Protein AF-A0A4Y7WKK9-F1 (afdb_monomer_lite)

Organism: NCBI:txid300825

Sequence (58 aa):
MSNVHLVDPLSRSIEDVRMELNDSALTYSLNSPHMLQLSRKLDSLLNQYENLSNTPCD

Foldseek 3Di:
DQCVVVLVVLVVVLVVLVVVLVVVVVPDDCPDPVNVVSVVVNVVSVVVNCCSVPDDDD

Radius of gyration: 13.75 Å; chains: 1; bounding box: 38×14×34 Å

Secondary structure (DSSP, 8-state):
--THHHHHHHHHHHHHHHHHHHHHHTTS-TTSHHHHHHHHHHHHHHHHHHHHHHS---

Structure (mmCIF, N/CA/C/O backbone):
data_AF-A0A4Y7WKK9-F1
#
_entry.id   AF-A0A4Y7WKK9-F1
#
loop_
_atom_site.group_PDB
_atom_site.id
_atom_site.type_symbol
_atom_site.label_atom_id
_atom_site.label_alt_id
_atom_site.label_comp_id
_atom_site.label_asym_id
_atom_site.label_entity_id
_atom_site.label_seq_id
_atom_site.pdbx_PDB_ins_code
_atom_site.Cartn_x
_atom_site.Cartn_y
_atom_site.Cartn_z
_atom_site.occupancy
_atom_site.B_iso_or_equiv
_atom_site.auth_seq_id
_atom_site.auth_comp_id
_atom_site.auth_asym_id
_atom_site.auth_atom_id
_atom_site.pdbx_PDB_model_num
ATOM 1 N N . MET A 1 1 ? 19.113 -0.585 -20.381 1.00 47.34 1 MET A N 1
ATOM 2 C CA . MET A 1 1 ? 17.952 -1.504 -20.304 1.00 47.34 1 MET A CA 1
ATOM 3 C C . MET A 1 1 ? 16.932 -0.842 -19.405 1.00 47.34 1 MET A C 1
ATOM 5 O O . MET A 1 1 ? 17.248 -0.605 -18.252 1.00 47.34 1 MET A O 1
ATOM 9 N N . SER A 1 2 ? 15.777 -0.449 -19.936 1.00 55.31 2 SER A N 1
ATOM 10 C CA . SER A 1 2 ? 14.793 0.328 -19.180 1.00 55.31 2 SER A CA 1
ATOM 11 C C . SER A 1 2 ? 14.277 -0.469 -17.976 1.00 55.31 2 SER A C 1
ATOM 13 O O . SER A 1 2 ? 13.886 -1.625 -18.137 1.00 55.31 2 SER A O 1
ATOM 15 N N . ASN A 1 3 ? 14.199 0.157 -16.797 1.00 61.34 3 ASN A N 1
ATOM 16 C CA . ASN A 1 3 ? 13.649 -0.432 -15.561 1.00 61.34 3 ASN A CA 1
ATOM 17 C C . ASN A 1 3 ? 12.160 -0.837 -15.663 1.00 61.34 3 ASN A C 1
ATOM 19 O O . ASN A 1 3 ? 11.576 -1.278 -14.681 1.00 61.34 3 ASN A O 1
ATOM 23 N N . VAL A 1 4 ? 11.542 -0.730 -16.844 1.00 64.69 4 VAL A N 1
ATOM 24 C CA . VAL A 1 4 ? 10.132 -1.033 -17.146 1.00 64.69 4 VAL A CA 1
ATOM 25 C C . VAL A 1 4 ? 9.709 -2.407 -16.615 1.00 64.69 4 VAL A C 1
ATOM 27 O O . VAL A 1 4 ? 8.660 -2.528 -15.995 1.00 64.69 4 VAL A O 1
ATOM 30 N N . HIS A 1 5 ? 10.567 -3.426 -16.745 1.00 71.94 5 HIS A N 1
ATOM 31 C CA . HIS A 1 5 ? 10.284 -4.777 -16.241 1.00 71.94 5 HIS A CA 1
ATOM 32 C C . HIS A 1 5 ? 10.196 -4.882 -14.707 1.00 71.94 5 HIS A C 1
ATOM 34 O O . HIS A 1 5 ? 9.632 -5.850 -14.204 1.00 71.94 5 HIS A O 1
ATOM 40 N N . LEU A 1 6 ? 10.755 -3.918 -13.970 1.00 74.38 6 LEU A N 1
ATOM 41 C CA . LEU A 1 6 ? 10.694 -3.832 -12.505 1.00 74.38 6 LEU A CA 1
ATOM 42 C C . LEU A 1 6 ? 9.627 -2.835 -12.033 1.00 74.38 6 LEU A C 1
ATOM 44 O O . LEU A 1 6 ? 9.035 -3.026 -10.974 1.00 74.38 6 LEU A O 1
ATOM 48 N N . VAL A 1 7 ? 9.360 -1.805 -12.836 1.00 81.44 7 VAL A N 1
ATOM 49 C CA . VAL A 1 7 ? 8.357 -0.768 -12.574 1.00 81.44 7 VAL A CA 1
ATOM 50 C C . VAL A 1 7 ? 6.942 -1.345 -12.660 1.00 81.44 7 VAL A C 1
ATOM 52 O O . VAL A 1 7 ? 6.173 -1.151 -11.725 1.00 81.44 7 VAL A O 1
ATOM 55 N N . ASP A 1 8 ? 6.610 -2.129 -13.693 1.00 83.94 8 ASP A N 1
ATOM 56 C CA . ASP A 1 8 ? 5.244 -2.658 -13.870 1.00 83.94 8 ASP A CA 1
ATOM 57 C C . ASP A 1 8 ? 4.784 -3.594 -12.727 1.00 83.94 8 ASP A C 1
ATOM 59 O O . ASP A 1 8 ? 3.685 -3.398 -12.190 1.00 83.94 8 ASP A O 1
ATOM 63 N N . PRO A 1 9 ? 5.584 -4.587 -12.277 1.00 88.00 9 PRO A N 1
ATOM 64 C CA . PRO A 1 9 ? 5.213 -5.418 -11.128 1.00 88.00 9 PRO A CA 1
ATOM 65 C C . PRO A 1 9 ? 5.090 -4.615 -9.827 1.00 88.00 9 PRO A C 1
ATOM 67 O O . PRO A 1 9 ? 4.261 -4.929 -8.965 1.00 88.00 9 PRO A O 1
ATOM 70 N N . LEU A 1 10 ? 5.906 -3.570 -9.682 1.00 91.38 10 LEU A N 1
ATOM 71 C CA . LEU A 1 10 ? 5.903 -2.715 -8.505 1.00 91.38 10 LEU A CA 1
ATOM 72 C C . LEU A 1 10 ? 4.680 -1.795 -8.479 1.00 91.38 10 LEU A C 1
ATOM 74 O O . LEU A 1 10 ? 4.027 -1.696 -7.444 1.00 91.38 10 LEU A O 1
ATOM 78 N N . SER A 1 11 ? 4.303 -1.209 -9.619 1.00 90.94 11 SER A N 1
ATOM 79 C CA . SER A 1 11 ? 3.053 -0.458 -9.781 1.00 90.94 11 SER A CA 1
ATOM 80 C C . SER A 1 11 ? 1.838 -1.304 -9.426 1.00 90.94 11 SER A C 1
ATOM 82 O O . SER A 1 11 ? 0.953 -0.835 -8.713 1.00 90.94 11 SER A O 1
ATOM 84 N N . ARG A 1 12 ? 1.812 -2.569 -9.861 1.00 94.19 12 ARG A N 1
ATOM 85 C CA . ARG A 1 12 ? 0.733 -3.491 -9.496 1.00 94.19 12 ARG A CA 1
ATOM 86 C C . ARG A 1 12 ? 0.676 -3.739 -7.990 1.00 94.19 12 ARG A C 1
ATOM 88 O O . ARG A 1 12 ? -0.388 -3.633 -7.397 1.00 94.19 12 ARG A O 1
ATOM 95 N N . SER A 1 13 ? 1.829 -3.981 -7.368 1.00 95.19 13 SER A N 1
ATOM 96 C CA . SER A 1 13 ? 1.921 -4.195 -5.918 1.00 95.19 13 SER A CA 1
ATOM 97 C C . SER A 1 13 ? 1.481 -2.965 -5.113 1.00 95.19 13 SER A C 1
ATOM 99 O O . SER A 1 13 ? 0.884 -3.107 -4.048 1.00 95.19 13 SER A O 1
ATOM 101 N N . ILE A 1 14 ? 1.763 -1.755 -5.610 1.00 95.81 14 ILE A N 1
ATOM 102 C CA . ILE A 1 14 ? 1.287 -0.497 -5.019 1.00 95.81 14 ILE A CA 1
ATOM 103 C C . ILE A 1 14 ? -0.241 -0.436 -5.075 1.00 95.81 14 ILE A C 1
ATOM 105 O O . ILE A 1 14 ? -0.873 -0.139 -4.062 1.00 95.81 14 ILE A O 1
ATOM 109 N N . GLU A 1 15 ? -0.835 -0.731 -6.231 1.00 97.06 15 GLU A N 1
ATOM 110 C CA . GLU A 1 15 ? -2.288 -0.674 -6.400 1.00 97.06 15 GLU A CA 1
ATOM 111 C C . GLU A 1 15 ? -3.012 -1.718 -5.538 1.00 97.06 15 GLU A C 1
ATOM 113 O O . GLU A 1 15 ? -4.003 -1.385 -4.890 1.00 97.06 15 GLU A O 1
ATOM 118 N N . ASP A 1 16 ? -2.466 -2.932 -5.432 1.00 97.19 16 ASP A N 1
ATOM 119 C CA . ASP A 1 16 ? -3.015 -3.982 -4.569 1.00 97.19 16 ASP A CA 1
ATOM 120 C C . ASP A 1 16 ? -3.072 -3.524 -3.097 1.00 97.19 16 ASP A C 1
ATOM 122 O O . ASP A 1 16 ? -4.103 -3.652 -2.436 1.00 97.19 16 ASP A O 1
ATOM 126 N N . VAL A 1 17 ? -1.995 -2.913 -2.581 1.00 97.06 17 VAL A N 1
ATOM 127 C CA . VAL A 1 17 ? -1.962 -2.406 -1.195 1.00 97.06 17 VAL A CA 1
ATOM 128 C C . VAL A 1 17 ? -2.882 -1.195 -1.009 1.00 97.06 17 VAL A C 1
ATOM 130 O O . VAL A 1 17 ? -3.475 -1.039 0.059 1.00 97.06 17 VAL A O 1
ATOM 133 N N . ARG A 1 18 ? -3.045 -0.338 -2.026 1.00 97.00 18 ARG A N 1
ATOM 134 C CA . ARG A 1 18 ? -4.010 0.775 -1.977 1.00 97.00 18 ARG A CA 1
ATOM 135 C C . ARG A 1 18 ? -5.445 0.270 -1.887 1.00 97.00 18 ARG A C 1
ATOM 137 O O . ARG A 1 18 ? -6.221 0.815 -1.103 1.00 97.00 18 ARG A O 1
ATOM 144 N N . MET A 1 19 ? -5.789 -0.758 -2.660 1.00 97.19 19 MET A N 1
ATOM 145 C CA . MET A 1 19 ? -7.105 -1.389 -2.596 1.00 97.19 19 MET A CA 1
ATOM 146 C C . MET A 1 19 ? -7.335 -2.010 -1.214 1.00 97.19 19 MET A C 1
ATOM 148 O O . MET A 1 19 ? -8.341 -1.717 -0.576 1.00 97.19 19 MET A O 1
ATOM 152 N N . GLU A 1 20 ? -6.348 -2.740 -0.688 1.00 96.50 2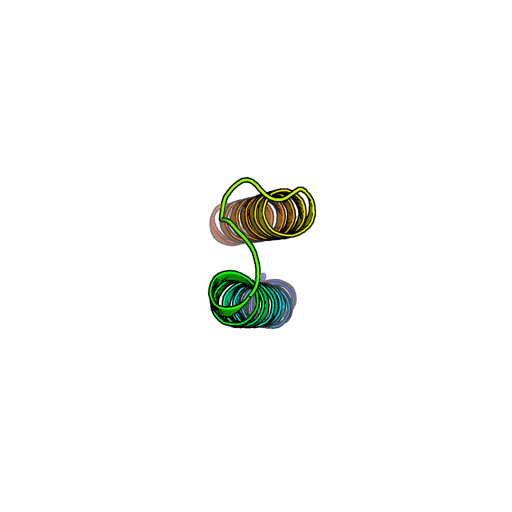0 GLU A N 1
ATOM 153 C CA . GLU A 1 20 ? -6.422 -3.345 0.646 1.00 96.50 20 GLU A CA 1
ATOM 154 C C . GLU A 1 20 ? -6.561 -2.300 1.770 1.00 96.50 20 GLU A C 1
ATOM 156 O O . GLU A 1 20 ? -7.310 -2.516 2.723 1.00 96.50 20 GLU A O 1
ATOM 161 N N . LEU A 1 21 ? -5.886 -1.148 1.663 1.00 95.94 21 LEU A N 1
ATOM 162 C CA . LEU A 1 21 ? -6.038 -0.022 2.593 1.00 95.94 21 LEU A CA 1
ATOM 163 C C . LEU A 1 21 ? -7.445 0.574 2.553 1.00 95.94 21 LEU A C 1
ATOM 165 O O . LEU A 1 21 ? -8.020 0.839 3.608 1.00 95.94 21 LEU A O 1
ATOM 169 N N . ASN A 1 22 ? -7.989 0.787 1.355 1.00 95.56 22 ASN A N 1
ATOM 170 C CA . ASN A 1 22 ? -9.331 1.338 1.185 1.00 95.56 22 ASN A CA 1
ATOM 171 C C . ASN A 1 22 ? -10.392 0.389 1.752 1.00 95.56 22 ASN A C 1
ATOM 173 O O . ASN A 1 22 ? -11.265 0.830 2.498 1.00 95.56 22 ASN A O 1
ATOM 177 N N . ASP A 1 23 ? -10.269 -0.906 1.469 1.00 96.06 23 ASP A N 1
ATOM 178 C CA . ASP A 1 23 ? -11.172 -1.931 1.992 1.00 96.06 23 ASP A CA 1
ATOM 179 C C . ASP A 1 23 ? -11.043 -2.054 3.517 1.00 96.06 23 ASP A C 1
ATOM 181 O O . ASP A 1 23 ? -12.038 -2.098 4.247 1.00 96.06 23 ASP A O 1
ATOM 185 N N . SER A 1 24 ? -9.810 -2.035 4.028 1.00 94.88 24 SER A N 1
ATOM 186 C CA . SER A 1 24 ? -9.540 -2.108 5.465 1.00 94.88 24 SER A CA 1
ATOM 187 C C . SER A 1 24 ? -10.060 -0.878 6.213 1.00 94.88 24 SER A C 1
ATOM 189 O O . SER A 1 24 ? -10.555 -1.025 7.329 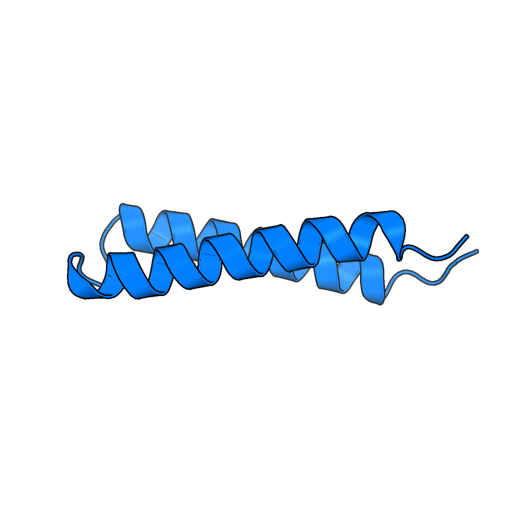1.00 94.88 24 SER A O 1
ATOM 191 N N . ALA A 1 25 ? -10.030 0.316 5.614 1.00 93.12 25 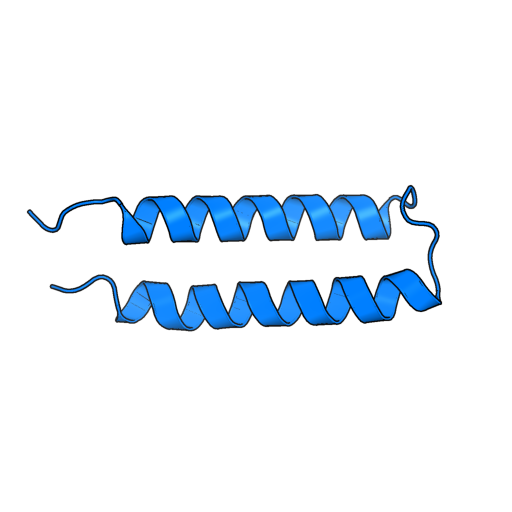ALA A N 1
ATOM 192 C CA . ALA A 1 25 ? -10.547 1.544 6.224 1.00 93.12 25 ALA A CA 1
ATOM 193 C C . ALA A 1 25 ? -12.069 1.519 6.463 1.00 93.12 25 ALA A C 1
ATOM 195 O O . ALA A 1 25 ? -12.565 2.272 7.301 1.00 93.12 25 ALA A O 1
ATOM 196 N N . LEU A 1 26 ? -12.810 0.638 5.777 1.00 94.12 26 LEU A N 1
ATOM 197 C CA . LEU A 1 26 ? -14.240 0.420 6.032 1.00 94.12 26 LEU A CA 1
ATOM 198 C C . LEU A 1 26 ? -14.497 -0.328 7.349 1.00 94.12 26 LEU A C 1
ATOM 200 O O . LEU A 1 26 ? -15.595 -0.248 7.896 1.00 94.12 26 LEU A O 1
ATOM 204 N N . THR A 1 27 ? -13.500 -1.064 7.848 1.00 93.56 27 THR A N 1
ATOM 205 C CA . THR A 1 27 ? -13.661 -2.014 8.963 1.00 93.56 27 THR A CA 1
ATOM 206 C C . THR A 1 27 ? -12.781 -1.666 10.164 1.00 93.56 27 THR A C 1
ATOM 208 O O . THR A 1 27 ? -13.176 -1.865 11.312 1.00 93.56 27 THR A O 1
ATOM 211 N N . TYR A 1 28 ? -11.585 -1.132 9.922 1.00 92.56 28 TYR A N 1
ATOM 212 C CA . TYR A 1 28 ? -10.585 -0.837 10.937 1.00 92.56 28 TYR A CA 1
ATOM 213 C C . TYR A 1 28 ? -10.395 0.668 11.110 1.00 92.56 28 TYR A C 1
ATOM 215 O O . TYR A 1 28 ? -10.391 1.437 10.153 1.00 92.56 28 TYR A O 1
ATOM 223 N N . SER A 1 29 ? -10.148 1.093 12.352 1.00 93.25 29 SER A N 1
ATOM 224 C CA . SER A 1 29 ? -9.684 2.458 12.616 1.00 93.25 29 SER A CA 1
ATOM 225 C C . SER A 1 29 ? -8.337 2.703 11.931 1.00 93.25 29 SER A C 1
ATOM 227 O O . SER A 1 29 ? -7.483 1.811 11.898 1.00 93.25 29 SER A O 1
ATOM 229 N N . LEU A 1 30 ? -8.118 3.928 11.448 1.00 91.06 30 LEU A N 1
ATOM 230 C CA . LEU A 1 30 ? -6.878 4.347 10.781 1.00 91.06 30 LEU A CA 1
ATOM 231 C C . LEU A 1 30 ? -5.628 4.113 11.645 1.00 91.06 30 LEU A C 1
ATOM 233 O O . LEU A 1 30 ? -4.555 3.838 11.122 1.00 91.06 30 LEU A O 1
ATOM 237 N N . ASN A 1 31 ? -5.780 4.160 12.971 1.00 93.88 31 ASN A N 1
ATOM 238 C CA . ASN A 1 31 ? -4.686 3.939 13.922 1.00 93.88 31 ASN A CA 1
ATOM 239 C C . ASN A 1 31 ? -4.521 2.465 14.325 1.00 93.88 31 ASN A C 1
ATOM 241 O O . ASN A 1 31 ? -3.738 2.153 15.223 1.00 93.88 31 ASN A O 1
ATOM 245 N N . SER A 1 32 ? -5.294 1.553 13.731 1.00 96.38 32 SER A N 1
ATOM 246 C CA . SER A 1 32 ? -5.171 0.130 14.030 1.00 96.38 32 SER A CA 1
ATOM 247 C C . SER A 1 32 ? -3.801 -0.402 13.591 1.00 96.38 32 SER A C 1
ATOM 249 O O . SER A 1 32 ? -3.254 0.056 12.585 1.00 96.38 32 SER A O 1
ATOM 251 N N . PRO A 1 33 ? -3.246 -1.407 14.293 1.00 95.94 33 PRO A N 1
ATOM 252 C CA . PRO A 1 33 ? -1.985 -2.029 13.895 1.00 95.94 33 PRO A CA 1
ATOM 253 C C . PRO A 1 33 ? -1.989 -2.529 12.444 1.00 95.94 33 PRO A C 1
ATOM 255 O O . PRO A 1 33 ? -0.981 -2.399 11.756 1.00 95.94 33 PRO A O 1
ATOM 258 N N . HIS A 1 34 ? -3.135 -3.037 11.975 1.00 93.94 34 HIS A N 1
ATOM 259 C CA . HIS A 1 34 ? -3.336 -3.500 10.600 1.00 93.94 34 HIS A CA 1
ATOM 260 C C . HIS A 1 34 ? -3.213 -2.358 9.583 1.00 93.94 34 HIS A C 1
ATOM 262 O O . HIS A 1 34 ? -2.387 -2.432 8.675 1.00 93.94 34 HIS A O 1
ATOM 268 N N . MET A 1 35 ? -3.943 -1.254 9.787 1.00 96.12 35 MET A N 1
ATOM 269 C CA . MET A 1 35 ? -3.851 -0.073 8.917 1.00 96.12 35 MET A CA 1
ATOM 270 C C . MET A 1 35 ? -2.436 0.512 8.903 1.00 96.12 35 MET A C 1
ATOM 272 O O . MET A 1 35 ? -1.901 0.792 7.835 1.00 96.12 35 MET A O 1
ATOM 276 N N . LEU A 1 36 ? -1.780 0.611 10.065 1.00 96.62 36 LEU A N 1
ATOM 277 C CA . LEU A 1 36 ? -0.401 1.099 10.154 1.00 96.62 36 LEU A CA 1
ATOM 278 C C . LEU A 1 36 ? 0.593 0.188 9.419 1.00 96.62 36 LEU A C 1
ATOM 280 O O . LEU A 1 36 ? 1.544 0.680 8.809 1.00 96.62 36 LEU A O 1
ATOM 284 N N . GLN A 1 37 ? 0.399 -1.132 9.469 1.00 96.56 37 GLN A N 1
ATOM 285 C CA . GLN A 1 37 ? 1.241 -2.082 8.743 1.00 96.56 37 GLN A CA 1
ATOM 286 C C . GLN A 1 37 ? 1.072 -1.933 7.228 1.00 96.56 37 GLN A C 1
ATOM 288 O O . GLN A 1 37 ? 2.071 -1.900 6.507 1.00 96.56 37 GLN A O 1
ATOM 293 N N . LEU A 1 38 ? -0.167 -1.794 6.753 1.00 96.44 38 LEU A N 1
ATOM 294 C CA . LEU A 1 38 ? -0.456 -1.564 5.340 1.00 96.44 38 LEU A CA 1
ATOM 295 C C . LEU A 1 38 ? 0.092 -0.219 4.849 1.00 96.44 38 LEU A C 1
ATOM 297 O O . LEU A 1 38 ? 0.721 -0.176 3.794 1.00 96.44 38 LEU A O 1
ATOM 301 N N . SER A 1 39 ? -0.042 0.853 5.636 1.00 95.88 39 SER A N 1
ATOM 302 C CA . SER A 1 39 ? 0.546 2.160 5.318 1.00 95.88 39 SER A CA 1
ATOM 303 C C . SER A 1 39 ? 2.067 2.082 5.178 1.00 95.88 39 SER A C 1
ATOM 305 O O . SER A 1 39 ? 2.613 2.532 4.177 1.00 95.88 39 SER A O 1
ATOM 307 N N . ARG A 1 40 ? 2.762 1.424 6.117 1.00 97.44 40 ARG A N 1
ATOM 308 C CA . ARG A 1 40 ? 4.223 1.234 6.030 1.00 97.44 40 ARG A CA 1
ATOM 309 C C . ARG A 1 40 ? 4.638 0.414 4.811 1.00 97.44 40 ARG A C 1
ATOM 311 O O . ARG A 1 40 ? 5.681 0.677 4.214 1.00 97.44 40 ARG A O 1
ATOM 318 N N . LYS A 1 41 ? 3.842 -0.597 4.450 1.00 96.88 41 LYS A N 1
ATOM 319 C CA . LYS A 1 41 ? 4.078 -1.409 3.252 1.00 96.88 41 LYS A CA 1
ATOM 320 C C . LYS A 1 41 ? 3.932 -0.557 1.990 1.00 96.88 41 LYS A C 1
ATOM 322 O O . LYS A 1 41 ? 4.804 -0.627 1.129 1.00 96.88 41 LYS A O 1
ATOM 327 N N . LEU A 1 42 ? 2.889 0.271 1.911 1.00 97.19 42 LEU A N 1
ATOM 328 C CA . LEU A 1 42 ? 2.686 1.20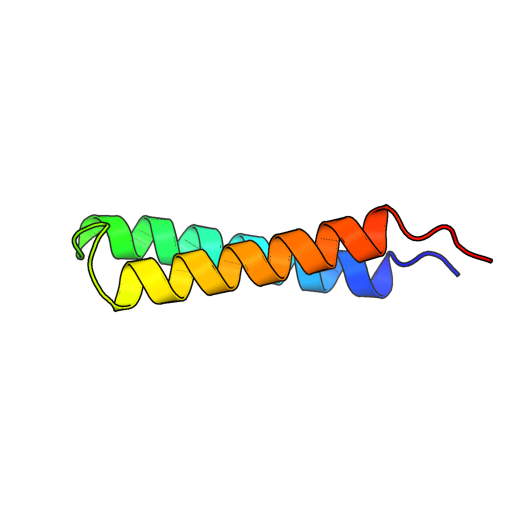2 0.802 1.00 97.19 42 LEU A CA 1
ATOM 329 C C . LEU A 1 42 ? 3.854 2.189 0.678 1.00 97.19 42 LEU A C 1
ATOM 331 O O . LEU A 1 42 ? 4.416 2.312 -0.407 1.00 97.19 42 LEU A O 1
ATOM 335 N N . ASP A 1 43 ? 4.280 2.808 1.782 1.00 97.19 43 ASP A N 1
ATOM 336 C CA . ASP A 1 43 ? 5.424 3.732 1.793 1.00 97.19 43 ASP A CA 1
ATOM 337 C C . ASP A 1 43 ? 6.707 3.059 1.287 1.00 97.19 43 ASP A C 1
ATOM 339 O O . ASP A 1 43 ? 7.463 3.633 0.504 1.00 97.19 43 ASP A O 1
ATOM 343 N N . SER A 1 44 ? 6.962 1.812 1.692 1.00 96.50 44 SER A N 1
ATOM 344 C CA . SER A 1 44 ? 8.128 1.061 1.216 1.00 96.50 44 SER A CA 1
ATOM 345 C C . SER A 1 44 ? 8.083 0.804 -0.292 1.00 96.50 44 SER A C 1
ATOM 347 O O . SER A 1 44 ? 9.114 0.911 -0.957 1.00 96.50 44 SER A O 1
ATOM 349 N N . LEU A 1 45 ? 6.910 0.475 -0.840 1.00 95.50 45 LEU A N 1
ATOM 350 C CA . LEU A 1 45 ? 6.740 0.231 -2.274 1.00 95.50 45 LEU A CA 1
ATOM 351 C C . LEU A 1 45 ? 6.873 1.525 -3.087 1.00 95.50 45 LEU A C 1
ATOM 353 O O . LEU A 1 45 ? 7.531 1.521 -4.126 1.00 95.50 45 LEU A O 1
ATOM 357 N N . LEU A 1 46 ? 6.315 2.635 -2.596 1.00 94.62 46 LEU A N 1
ATOM 358 C CA . LEU A 1 46 ? 6.447 3.952 -3.223 1.00 94.62 46 LEU A CA 1
ATOM 359 C C . LEU A 1 46 ? 7.906 4.416 -3.254 1.00 94.62 46 LEU A C 1
ATOM 361 O O . LEU A 1 46 ? 8.381 4.836 -4.304 1.00 94.62 46 LEU A O 1
ATOM 365 N N . ASN A 1 47 ? 8.643 4.243 -2.155 1.00 94.06 47 ASN A N 1
ATOM 366 C CA . ASN A 1 47 ? 10.075 4.547 -2.113 1.00 94.06 47 ASN A CA 1
ATOM 367 C C . ASN A 1 47 ? 10.878 3.682 -3.097 1.00 94.06 47 ASN A C 1
ATOM 369 O O . ASN A 1 47 ? 11.793 4.167 -3.758 1.00 94.06 47 ASN A O 1
ATOM 373 N N . GLN A 1 48 ? 10.554 2.391 -3.222 1.00 91.19 48 GLN A N 1
ATOM 374 C CA . GLN A 1 48 ? 11.194 1.524 -4.218 1.00 91.19 48 GLN A CA 1
ATOM 375 C C . GLN A 1 48 ? 10.892 1.991 -5.646 1.00 91.19 48 GLN A C 1
ATOM 377 O O . GLN A 1 48 ? 11.783 1.982 -6.494 1.00 91.19 48 GLN A O 1
ATOM 382 N N . TYR A 1 49 ? 9.660 2.431 -5.900 1.00 89.81 49 TYR A N 1
ATOM 383 C CA . TYR A 1 49 ? 9.232 2.906 -7.210 1.00 89.81 49 TYR A CA 1
ATOM 384 C C . TYR A 1 49 ? 9.941 4.202 -7.577 1.00 89.81 49 TYR A C 1
ATOM 386 O O . TYR A 1 49 ? 10.490 4.317 -8.670 1.00 89.81 49 TYR A O 1
ATOM 394 N N . GLU A 1 50 ? 9.994 5.147 -6.641 1.00 88.69 50 GLU A N 1
ATOM 395 C CA . GLU A 1 50 ? 10.717 6.401 -6.797 1.00 88.69 50 GLU A CA 1
ATOM 396 C C . GLU A 1 50 ? 12.200 6.152 -7.085 1.00 88.69 50 GLU A C 1
ATOM 398 O O . GLU A 1 50 ? 12.733 6.694 -8.052 1.00 88.69 50 GLU A O 1
ATOM 403 N N . ASN A 1 51 ? 12.853 5.271 -6.321 1.00 88.62 51 ASN A N 1
ATOM 404 C CA . ASN A 1 51 ? 14.252 4.920 -6.552 1.00 88.62 51 ASN A CA 1
ATOM 405 C C . ASN A 1 51 ? 14.461 4.340 -7.955 1.00 88.62 51 ASN A C 1
ATOM 407 O O . ASN A 1 51 ? 15.333 4.803 -8.684 1.00 88.62 51 ASN A O 1
ATOM 411 N N . LEU A 1 52 ? 13.644 3.376 -8.383 1.00 85.25 52 LEU A N 1
ATOM 412 C CA . LEU A 1 52 ? 13.768 2.771 -9.714 1.00 85.25 52 LEU A CA 1
ATOM 413 C C . LEU A 1 52 ? 13.455 3.749 -10.855 1.00 85.25 52 LEU A C 1
ATOM 415 O O . LEU A 1 52 ? 14.033 3.624 -11.936 1.00 85.25 52 LEU A O 1
ATOM 419 N N . SER A 1 53 ? 12.559 4.709 -10.618 1.00 79.06 53 SER A N 1
ATOM 420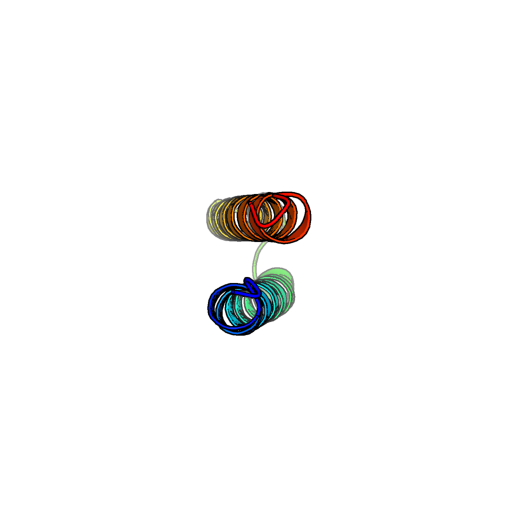 C CA . SER A 1 53 ? 12.189 5.743 -11.586 1.00 79.06 53 SER A CA 1
ATOM 421 C C . SER A 1 53 ? 13.225 6.868 -11.679 1.00 79.06 53 SER A C 1
ATOM 423 O O . SER A 1 53 ? 13.365 7.463 -12.745 1.00 79.06 53 SER A O 1
ATOM 425 N N . ASN A 1 54 ? 13.933 7.166 -10.586 1.00 75.50 54 ASN A N 1
ATOM 426 C CA . ASN A 1 54 ? 14.934 8.233 -10.507 1.00 75.50 54 ASN A CA 1
ATOM 427 C C . ASN A 1 54 ? 16.372 7.745 -10.726 1.00 75.50 54 ASN A C 1
ATOM 429 O O . ASN A 1 54 ? 17.260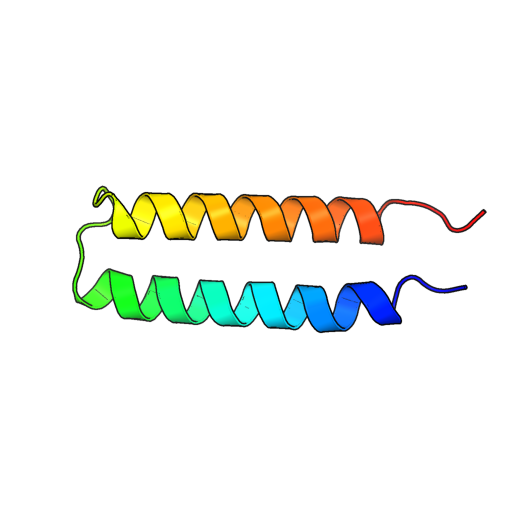 8.575 -10.912 1.00 75.50 54 ASN A O 1
ATOM 433 N N . THR A 1 55 ? 16.627 6.433 -10.709 1.00 66.50 55 THR A N 1
ATOM 434 C CA . THR A 1 55 ? 17.955 5.891 -11.029 1.00 66.50 55 THR A CA 1
ATOM 435 C C . THR A 1 55 ? 18.174 5.987 -12.544 1.00 66.50 55 THR A C 1
ATOM 437 O O . THR A 1 55 ? 17.466 5.303 -13.291 1.00 66.50 55 THR A O 1
ATOM 440 N N . PRO A 1 56 ? 19.123 6.810 -13.033 1.00 54.69 56 PRO A N 1
ATOM 441 C CA . PRO A 1 56 ? 19.448 6.858 -14.452 1.00 54.69 56 PRO A CA 1
ATOM 442 C C . PRO A 1 56 ? 19.992 5.493 -14.887 1.00 54.69 56 PRO A C 1
ATOM 444 O O . PRO A 1 56 ? 20.753 4.868 -14.151 1.00 54.69 56 PRO A O 1
ATOM 447 N N . CYS A 1 57 ? 19.613 5.017 -16.074 1.00 55.94 57 CYS A N 1
ATOM 448 C CA . CYS A 1 57 ? 20.338 3.914 -16.697 1.00 55.94 57 CYS A CA 1
ATOM 449 C C . CYS A 1 57 ? 21.753 4.407 -17.041 1.00 55.94 57 CYS A C 1
ATOM 451 O O . CYS A 1 57 ? 21.872 5.252 -17.928 1.00 55.94 57 CYS A O 1
ATOM 453 N N . ASP A 1 58 ? 22.783 3.896 -16.361 1.00 48.41 58 ASP A N 1
ATOM 454 C CA . ASP A 1 58 ? 24.143 3.845 -16.924 1.00 48.41 58 ASP A CA 1
ATOM 455 C C . ASP A 1 58 ? 24.172 2.937 -18.171 1.00 48.41 58 ASP A C 1
ATOM 457 O O . ASP A 1 58 ? 23.477 1.884 -18.176 1.00 48.41 58 ASP A O 1
#

InterPro domains:
  IPR018540 Aspartyl-phosphate phosphatase Spo0E-like [PF09388] (10-51)
  IPR036638 Helix-loop-helix DNA-binding domain superfamily [G3DSA:4.10.280.10] (7-56)
  IPR037208 Aspartyl-phosphate phosphatase Spo0E-like superfamily [SSF140500] (8-52)

pLDDT: mean 87.46, std 13.79, range [47.34, 97.44]